Protein AF-A0A4S0IEA9-F1 (afdb_monomer_lite)

Sequence (78 aa):
MRNLRSIGIAAGLALSVSVPALSAFASEPTVPPVPATFPAEGKIKYVARDSVLEFKALPEYHEPGWVTEKYVKIGKLP

Structure (mmCIF, N/CA/C/O backbone):
data_AF-A0A4S0IEA9-F1
#
_entry.id   AF-A0A4S0IEA9-F1
#
loop_
_atom_site.group_PDB
_atom_site.id
_atom_site.type_symbol
_atom_site.label_atom_id
_atom_site.label_alt_id
_atom_site.label_comp_id
_atom_site.label_asym_id
_atom_site.label_entity_id
_atom_site.label_seq_id
_atom_site.pdbx_PDB_ins_code
_atom_site.Cartn_x
_atom_site.Cartn_y
_atom_site.Cartn_z
_atom_site.occupancy
_atom_site.B_iso_or_equiv
_atom_site.auth_seq_id
_atom_site.auth_comp_id
_atom_site.auth_asym_id
_atom_site.auth_atom_id
_atom_site.pdbx_PDB_model_num
ATOM 1 N N . MET A 1 1 ? 1.230 32.363 -64.669 1.00 57.56 1 MET A N 1
ATOM 2 C CA . MET A 1 1 ? 2.648 31.982 -64.430 1.00 57.56 1 MET A CA 1
ATOM 3 C C . MET A 1 1 ? 3.185 32.312 -63.028 1.00 57.56 1 MET A C 1
ATOM 5 O O . MET A 1 1 ? 4.097 31.630 -62.586 1.00 57.56 1 MET A O 1
ATOM 9 N N . ARG A 1 2 ? 2.659 33.313 -62.299 1.00 60.41 2 ARG A N 1
ATOM 10 C CA . ARG A 1 2 ? 3.160 33.707 -60.960 1.00 60.41 2 ARG A CA 1
ATOM 11 C C . ARG A 1 2 ? 2.878 32.663 -59.859 1.00 60.41 2 ARG A C 1
ATOM 13 O O . ARG A 1 2 ? 3.750 32.399 -59.044 1.00 60.41 2 ARG A O 1
ATOM 20 N N . ASN A 1 3 ? 1.729 31.984 -59.926 1.00 68.81 3 ASN A N 1
ATOM 21 C CA . ASN A 1 3 ? 1.302 30.998 -58.921 1.00 68.81 3 ASN A CA 1
ATOM 22 C C . ASN A 1 3 ? 2.136 29.705 -58.952 1.00 68.81 3 ASN A C 1
ATOM 24 O O . ASN A 1 3 ? 2.488 29.187 -57.901 1.00 68.81 3 ASN A O 1
ATOM 28 N N . LEU A 1 4 ? 2.525 29.223 -60.141 1.00 73.44 4 LEU A N 1
ATOM 29 C CA . LEU A 1 4 ? 3.379 28.032 -60.265 1.00 73.44 4 LEU A CA 1
ATOM 30 C C . LEU A 1 4 ? 4.785 28.266 -59.691 1.00 73.44 4 LEU A C 1
ATOM 32 O O . LEU A 1 4 ? 5.374 27.354 -59.123 1.00 73.44 4 LEU A O 1
ATOM 36 N N . ARG A 1 5 ? 5.309 29.496 -59.789 1.00 79.25 5 ARG A N 1
ATOM 37 C CA . ARG A 1 5 ? 6.614 29.858 -59.214 1.00 79.25 5 ARG A CA 1
ATOM 38 C C . ARG A 1 5 ? 6.562 29.868 -57.688 1.00 79.25 5 ARG A C 1
ATOM 40 O O . ARG A 1 5 ? 7.452 29.317 -57.055 1.00 79.25 5 ARG A O 1
ATOM 47 N N . SER A 1 6 ? 5.507 30.434 -57.102 1.00 79.69 6 SER A N 1
ATOM 48 C CA . SER A 1 6 ? 5.298 30.416 -55.649 1.00 79.69 6 SER A CA 1
ATOM 49 C C . SER A 1 6 ? 5.100 29.000 -55.103 1.00 79.69 6 SER A C 1
ATOM 51 O O . SER A 1 6 ? 5.671 28.674 -54.067 1.00 79.69 6 SER A O 1
ATOM 53 N N . ILE A 1 7 ? 4.367 28.142 -55.823 1.00 87.38 7 ILE A N 1
ATOM 54 C CA . ILE A 1 7 ? 4.206 26.724 -55.464 1.00 87.38 7 ILE A CA 1
ATOM 55 C C . ILE A 1 7 ? 5.552 25.992 -55.527 1.00 87.38 7 ILE A C 1
ATOM 57 O O . ILE A 1 7 ? 5.891 25.270 -54.596 1.00 87.38 7 ILE A O 1
ATOM 61 N N . GLY A 1 8 ? 6.351 26.217 -56.575 1.00 87.62 8 GLY A N 1
ATOM 62 C CA . GLY A 1 8 ? 7.680 25.612 -56.701 1.00 87.62 8 GLY A CA 1
ATOM 63 C C . GLY A 1 8 ? 8.647 26.038 -55.592 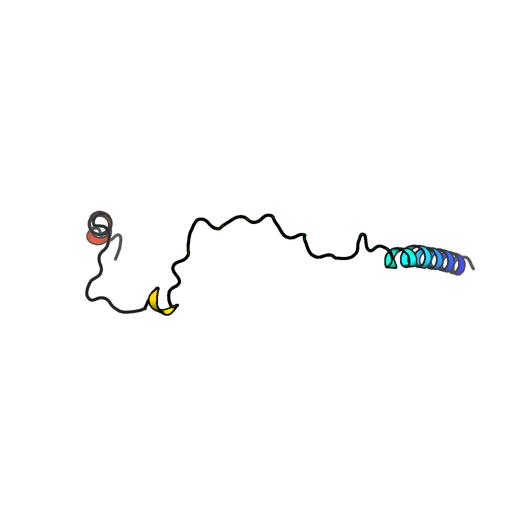1.00 87.62 8 GLY A C 1
ATOM 64 O O . GLY A 1 8 ? 9.359 25.199 -55.048 1.00 87.62 8 GLY A O 1
ATOM 65 N N . ILE A 1 9 ? 8.634 27.318 -55.204 1.00 89.69 9 ILE A N 1
ATOM 66 C CA . ILE A 1 9 ? 9.452 27.828 -54.091 1.00 89.69 9 ILE A CA 1
ATOM 67 C C . ILE A 1 9 ? 9.004 27.213 -52.758 1.00 89.69 9 ILE A C 1
ATOM 69 O O . ILE A 1 9 ? 9.846 26.768 -51.982 1.00 89.69 9 ILE A O 1
ATOM 7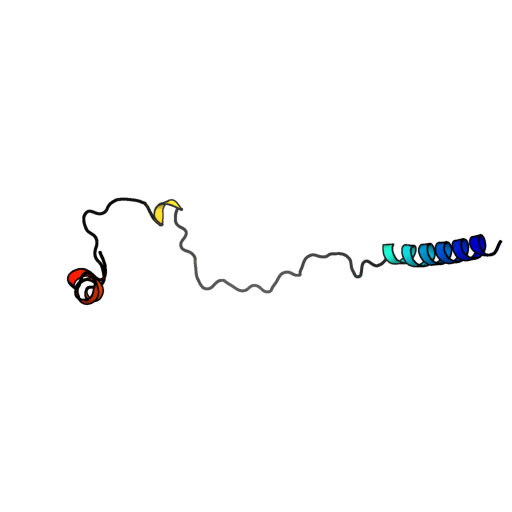3 N N . ALA A 1 10 ? 7.695 27.141 -52.502 1.00 88.81 10 ALA A N 1
ATOM 74 C CA . ALA A 1 10 ? 7.162 26.544 -51.279 1.00 88.81 10 ALA A CA 1
ATOM 75 C C . ALA A 1 10 ? 7.463 25.039 -51.190 1.00 88.81 10 ALA A C 1
ATOM 77 O O . ALA A 1 10 ? 7.862 24.555 -50.133 1.00 88.81 10 ALA A O 1
ATOM 78 N N . ALA A 1 11 ? 7.335 24.310 -52.302 1.00 89.50 11 ALA A N 1
ATOM 79 C CA . ALA A 1 11 ? 7.670 22.891 -52.373 1.00 89.50 11 ALA A CA 1
ATOM 80 C C . ALA A 1 11 ? 9.174 22.647 -52.178 1.00 89.50 11 ALA A C 1
ATOM 82 O O . ALA A 1 11 ? 9.557 21.747 -51.434 1.00 89.50 11 ALA A O 1
ATOM 83 N N . GLY A 1 12 ? 10.027 23.475 -52.792 1.00 91.12 12 GLY A N 1
ATOM 84 C CA . GLY A 1 12 ? 11.474 23.411 -52.593 1.00 91.12 12 GLY A CA 1
ATOM 85 C C . GLY A 1 12 ? 11.868 23.675 -51.141 1.00 91.12 12 GLY A C 1
ATOM 86 O O . GLY A 1 12 ? 12.664 22.927 -50.579 1.00 91.12 12 GLY A O 1
ATOM 87 N N . LEU A 1 13 ? 11.251 24.677 -50.505 1.00 89.25 13 LEU A N 1
ATOM 88 C CA . LEU A 1 13 ? 11.473 24.964 -49.090 1.00 89.25 13 LEU A CA 1
ATOM 89 C C . LEU A 1 13 ? 11.030 23.789 -48.209 1.00 89.25 13 LEU A C 1
ATOM 91 O O . LEU A 1 13 ? 11.820 23.334 -47.386 1.00 89.25 13 LEU A O 1
ATOM 95 N N . ALA A 1 14 ? 9.819 23.261 -48.418 1.00 89.38 14 ALA A N 1
ATOM 96 C CA . ALA A 1 14 ? 9.285 22.132 -47.657 1.00 89.38 14 ALA A CA 1
ATOM 97 C C . ALA A 1 14 ? 10.191 20.894 -47.757 1.00 89.38 14 ALA A C 1
ATOM 99 O O . ALA A 1 14 ? 10.557 20.313 -46.740 1.00 89.38 14 ALA A O 1
ATOM 100 N N . LEU A 1 15 ? 10.636 20.540 -48.965 1.00 88.69 15 LEU A N 1
ATOM 101 C CA . LEU A 1 15 ? 11.553 19.417 -49.160 1.00 88.69 15 LEU A CA 1
ATOM 102 C C . LEU A 1 15 ? 12.918 19.669 -48.506 1.00 88.69 15 LEU A C 1
ATOM 104 O O . LEU A 1 15 ? 13.473 18.762 -47.887 1.00 88.69 15 LEU A O 1
ATOM 108 N N . SER A 1 16 ? 13.437 20.899 -48.585 1.00 86.00 16 SER A N 1
ATOM 109 C CA . SER A 1 16 ? 14.740 21.244 -48.003 1.00 86.00 16 SER A CA 1
ATOM 110 C C . SER A 1 16 ? 14.772 21.153 -46.473 1.00 86.00 16 SER A C 1
ATOM 112 O O . SER A 1 16 ? 15.811 20.805 -45.918 1.00 86.00 16 SER A O 1
ATOM 114 N N . VAL A 1 17 ? 13.647 21.403 -45.789 1.00 84.75 17 VAL A N 1
ATOM 115 C CA . VAL A 1 17 ? 13.554 21.285 -44.321 1.00 84.75 17 VAL A CA 1
ATOM 116 C C . VAL A 1 17 ? 13.187 19.875 -43.850 1.00 84.75 17 VAL A C 1
ATOM 118 O O . VAL A 1 17 ? 13.577 19.484 -42.752 1.00 84.75 17 VAL A O 1
ATOM 121 N N . SER A 1 18 ? 12.478 19.079 -44.660 1.00 84.81 18 SER A N 1
ATOM 122 C CA . SER A 1 18 ? 12.072 17.717 -44.278 1.00 84.81 18 SER A CA 1
ATOM 123 C C . SER A 1 18 ? 13.218 16.700 -44.297 1.00 84.81 18 SER A C 1
ATOM 125 O O . SER A 1 18 ? 13.255 15.818 -43.444 1.00 84.81 18 SER A O 1
ATOM 127 N N . VAL A 1 19 ? 14.167 16.812 -45.233 1.00 80.31 19 VAL A N 1
ATOM 128 C CA . VAL A 1 19 ? 15.312 15.885 -45.337 1.00 80.31 19 VAL A CA 1
ATOM 129 C C . VAL A 1 19 ? 16.214 15.891 -44.088 1.00 80.31 19 VAL A C 1
ATOM 131 O O . VAL A 1 19 ? 16.466 14.810 -43.556 1.00 80.31 19 VAL A O 1
ATOM 134 N N . PRO A 1 20 ? 16.667 17.042 -43.549 1.00 80.25 20 PRO A N 1
ATOM 135 C CA . PRO A 1 20 ? 17.492 17.055 -42.337 1.00 80.25 20 PRO A CA 1
ATOM 136 C C . PRO A 1 20 ? 16.720 16.660 -41.066 1.00 80.25 20 PRO A C 1
ATOM 138 O O . PRO A 1 20 ? 17.338 16.237 -40.089 1.00 80.25 20 PRO A O 1
ATOM 141 N N . ALA A 1 21 ? 15.382 16.738 -41.068 1.00 77.50 21 ALA A N 1
ATOM 142 C CA . ALA A 1 21 ? 14.553 16.299 -39.943 1.00 77.50 21 ALA A CA 1
ATOM 143 C C . ALA A 1 21 ? 14.599 14.774 -39.726 1.00 77.50 21 ALA A C 1
ATOM 145 O O . ALA A 1 21 ? 14.458 14.319 -38.595 1.00 77.50 21 ALA A O 1
ATOM 146 N N . LEU A 1 22 ? 14.864 13.982 -40.775 1.00 72.44 22 LEU A N 1
ATOM 147 C CA . LEU A 1 22 ? 15.054 12.527 -40.657 1.00 72.44 22 LEU A CA 1
ATOM 148 C C . LEU A 1 22 ? 16.323 12.163 -39.870 1.00 72.44 22 LEU A C 1
ATOM 150 O O . LEU A 1 22 ? 16.373 11.122 -39.223 1.00 72.44 22 LEU A O 1
ATOM 154 N N . SER A 1 23 ? 17.332 13.034 -39.905 1.00 71.19 23 SER A N 1
ATOM 155 C CA . SER A 1 23 ? 18.577 12.913 -39.138 1.00 71.19 23 SER A CA 1
ATOM 156 C C . SER A 1 23 ? 18.543 13.647 -37.793 1.00 71.19 23 SER A C 1
ATOM 158 O O . SER A 1 23 ? 19.538 13.634 -37.077 1.00 71.19 23 SER A O 1
ATOM 160 N N . ALA A 1 24 ? 17.422 14.277 -37.417 1.00 72.50 24 ALA A N 1
ATOM 161 C CA . ALA A 1 24 ? 17.295 15.064 -36.185 1.00 72.50 24 ALA A CA 1
ATOM 162 C C . ALA A 1 24 ? 17.094 14.212 -34.915 1.00 72.50 24 ALA A C 1
ATOM 164 O O . ALA A 1 24 ? 16.586 14.700 -33.904 1.00 72.50 24 ALA A O 1
ATOM 165 N N . PHE A 1 25 ? 17.509 12.944 -34.938 1.00 70.94 25 PHE A N 1
ATOM 166 C CA . PHE A 1 25 ? 17.706 12.193 -33.706 1.00 70.94 25 PHE A CA 1
ATOM 167 C C . PHE A 1 25 ? 18.867 12.847 -32.944 1.00 70.94 25 PHE A C 1
ATOM 169 O O . PHE A 1 25 ? 20.021 12.742 -33.346 1.00 70.94 25 PHE A O 1
ATOM 176 N N . ALA A 1 26 ? 18.556 13.565 -31.860 1.00 68.50 26 ALA A N 1
ATOM 177 C CA . ALA A 1 26 ? 19.547 14.272 -31.041 1.00 68.50 26 ALA A CA 1
ATOM 178 C C . ALA A 1 26 ? 20.596 13.327 -30.418 1.00 68.50 26 ALA A C 1
ATOM 180 O O . ALA A 1 26 ? 21.720 13.741 -30.145 1.00 68.50 26 ALA A O 1
ATOM 181 N N . SER A 1 27 ? 20.231 12.060 -30.220 1.00 75.31 27 SER A N 1
ATOM 182 C CA . SER A 1 27 ? 21.120 10.937 -29.925 1.00 75.31 27 SER A CA 1
ATOM 183 C C . SER A 1 27 ? 20.349 9.630 -30.110 1.00 75.31 27 SER A C 1
ATOM 185 O O . SER A 1 27 ? 19.115 9.616 -30.096 1.00 75.31 27 SER A O 1
ATOM 187 N N . GLU A 1 28 ? 21.064 8.517 -30.239 1.00 82.00 28 GLU A N 1
ATOM 188 C CA . GLU A 1 28 ? 20.441 7.198 -30.165 1.00 82.00 28 GLU A CA 1
ATOM 189 C C . GLU A 1 28 ? 19.864 6.972 -28.754 1.00 82.00 28 GLU A C 1
ATOM 191 O O . GLU A 1 28 ? 20.530 7.291 -27.760 1.00 82.00 28 GLU A O 1
ATOM 196 N N . PRO A 1 29 ? 18.631 6.447 -28.622 1.00 82.25 29 PRO A N 1
ATOM 197 C CA . PRO A 1 29 ? 18.117 6.001 -27.335 1.00 82.25 29 PRO A CA 1
ATOM 198 C C . PRO A 1 29 ? 19.045 4.936 -26.742 1.00 82.25 29 PRO A C 1
ATOM 200 O O . PRO A 1 29 ? 19.293 3.906 -27.364 1.00 82.25 29 PRO A O 1
ATOM 203 N N . THR A 1 30 ? 19.544 5.178 -25.531 1.00 87.25 30 THR A N 1
ATOM 204 C CA . THR A 1 30 ? 20.398 4.237 -24.796 1.00 87.25 30 THR A CA 1
ATOM 205 C C . THR A 1 30 ? 19.781 3.877 -23.448 1.00 87.25 30 THR A C 1
ATOM 207 O O . THR A 1 30 ? 18.865 4.546 -22.963 1.00 87.25 30 THR A O 1
ATOM 210 N N . VAL A 1 31 ? 20.276 2.804 -22.837 1.00 90.81 31 VAL A N 1
ATOM 211 C CA . VAL A 1 31 ? 19.875 2.391 -21.491 1.00 90.81 31 VAL A CA 1
ATOM 212 C C . VAL A 1 31 ? 20.607 3.270 -20.467 1.00 90.81 31 VAL A C 1
ATOM 214 O O . VAL A 1 31 ? 21.801 3.527 -20.640 1.00 90.81 31 VAL A O 1
ATOM 217 N N . PRO A 1 32 ? 19.937 3.733 -19.395 1.00 90.31 32 PRO A N 1
ATOM 218 C CA . PRO A 1 32 ? 20.609 4.440 -18.312 1.00 90.31 32 PRO A CA 1
ATOM 219 C C . PRO A 1 32 ? 21.773 3.618 -17.736 1.00 90.31 32 PRO A C 1
ATOM 221 O O . PRO A 1 32 ? 21.664 2.392 -17.636 1.00 90.31 32 PRO A O 1
ATOM 224 N N . PRO A 1 33 ? 22.877 4.265 -17.323 1.00 91.62 33 PRO A N 1
ATOM 225 C CA . PRO A 1 33 ? 23.968 3.563 -16.663 1.00 91.62 33 PRO A CA 1
ATOM 226 C C . PRO A 1 33 ? 23.487 2.926 -15.354 1.00 91.62 33 PRO A C 1
ATOM 228 O O . PRO A 1 33 ? 22.587 3.438 -14.683 1.00 91.62 33 PRO A O 1
ATOM 231 N N . VAL A 1 34 ? 24.115 1.811 -14.978 1.00 93.69 34 VAL A N 1
ATOM 232 C CA . VAL A 1 34 ? 23.827 1.127 -13.712 1.00 93.69 34 VAL A CA 1
ATOM 233 C C . VAL A 1 34 ? 24.186 2.062 -12.547 1.00 93.69 34 VAL A C 1
ATOM 235 O O . VAL A 1 34 ? 25.306 2.581 -12.521 1.00 93.69 34 VAL A O 1
ATOM 238 N N . PRO A 1 35 ? 23.272 2.304 -11.588 1.00 93.00 35 PRO A N 1
ATOM 239 C CA . PRO A 1 35 ? 23.565 3.143 -10.432 1.00 93.00 35 PRO A CA 1
ATOM 240 C C . PRO A 1 35 ? 24.592 2.476 -9.508 1.00 93.00 35 PRO A C 1
ATOM 242 O O . PRO A 1 35 ? 24.790 1.262 -9.536 1.00 93.00 35 PRO A O 1
ATOM 245 N N . ALA A 1 36 ? 25.223 3.271 -8.642 1.00 94.50 36 ALA A N 1
ATOM 246 C CA . ALA A 1 36 ? 26.074 2.734 -7.586 1.00 94.50 36 ALA A CA 1
ATOM 247 C C . ALA A 1 36 ? 25.277 1.802 -6.654 1.00 94.50 36 ALA A C 1
ATOM 249 O O . ALA A 1 36 ? 24.109 2.055 -6.352 1.00 94.50 36 ALA A O 1
ATOM 250 N N . THR A 1 37 ? 25.920 0.736 -6.172 1.00 94.19 37 THR A N 1
ATOM 251 C CA . THR A 1 37 ? 25.299 -0.205 -5.233 1.00 94.19 37 THR A CA 1
ATOM 252 C C . THR A 1 37 ? 24.996 0.490 -3.908 1.00 94.19 37 THR A C 1
ATOM 254 O O . THR A 1 37 ? 25.910 0.906 -3.200 1.00 94.19 37 THR A O 1
ATOM 257 N N . PHE A 1 38 ? 23.717 0.561 -3.546 1.00 93.88 38 PHE A N 1
ATOM 258 C CA . PHE A 1 38 ? 23.254 1.022 -2.240 1.00 93.88 38 PHE A CA 1
ATOM 259 C C . PHE A 1 38 ? 22.552 -0.146 -1.528 1.00 93.88 38 PHE A C 1
ATOM 261 O O . PHE A 1 38 ? 21.484 -0.570 -1.981 1.00 93.88 38 PHE A O 1
ATOM 268 N N . PRO A 1 39 ? 23.142 -0.734 -0.471 1.00 93.75 39 PRO A N 1
ATOM 269 C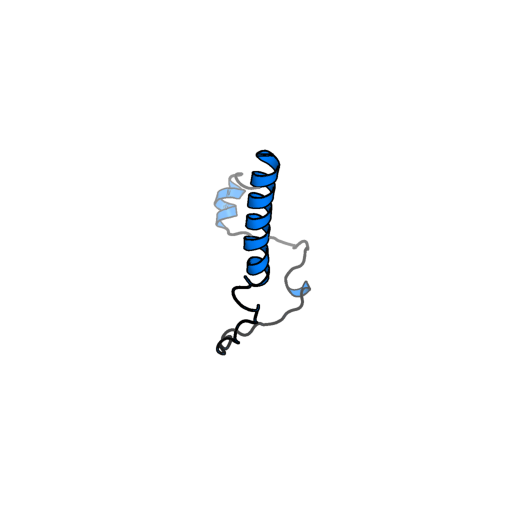 CA . PRO A 1 39 ? 22.537 -1.874 0.206 1.00 93.75 39 PRO A CA 1
ATOM 270 C C . PRO A 1 39 ? 21.272 -1.442 0.957 1.00 93.75 39 PRO A C 1
ATOM 272 O O . PRO A 1 39 ? 21.279 -0.470 1.705 1.00 93.75 39 PRO A O 1
ATOM 275 N N . ALA A 1 40 ? 20.179 -2.188 0.792 1.00 92.25 40 ALA A N 1
ATOM 276 C CA . ALA A 1 40 ? 18.977 -1.978 1.591 1.00 92.25 40 ALA A CA 1
ATOM 277 C C . ALA A 1 40 ? 19.238 -2.393 3.052 1.00 92.25 40 ALA A C 1
ATOM 279 O O . ALA A 1 40 ? 19.469 -3.571 3.332 1.00 92.25 40 ALA A O 1
ATOM 280 N N . GLU A 1 41 ? 19.202 -1.434 3.983 1.00 91.50 41 GLU A N 1
ATOM 281 C CA . GLU A 1 41 ? 19.477 -1.686 5.408 1.00 91.50 41 GLU A CA 1
ATOM 282 C C . GLU A 1 41 ? 18.342 -2.463 6.101 1.00 91.50 41 GLU A C 1
ATOM 284 O O . GLU A 1 41 ? 18.582 -3.311 6.963 1.00 91.50 41 GLU A O 1
ATOM 289 N N . GLY A 1 42 ? 17.092 -2.219 5.695 1.00 93.19 42 GLY A N 1
ATOM 290 C CA . GLY A 1 42 ? 15.921 -2.947 6.180 1.00 93.19 42 GLY A CA 1
ATOM 291 C C . GLY A 1 42 ? 15.691 -4.246 5.405 1.00 93.19 42 GLY A C 1
ATOM 292 O O . GLY A 1 42 ? 15.574 -4.235 4.181 1.00 93.19 42 GLY A O 1
ATOM 293 N N . LYS A 1 43 ? 15.563 -5.375 6.111 1.00 94.06 43 LYS A N 1
ATOM 294 C CA . LYS A 1 43 ? 15.169 -6.660 5.509 1.00 94.06 43 LYS A CA 1
ATOM 295 C C . LYS A 1 43 ? 13.654 -6.844 5.588 1.00 94.06 43 LYS A C 1
ATOM 297 O O . LYS A 1 43 ? 13.074 -6.758 6.668 1.00 94.06 43 LYS A O 1
ATOM 302 N N . ILE A 1 44 ? 13.022 -7.148 4.455 1.00 94.69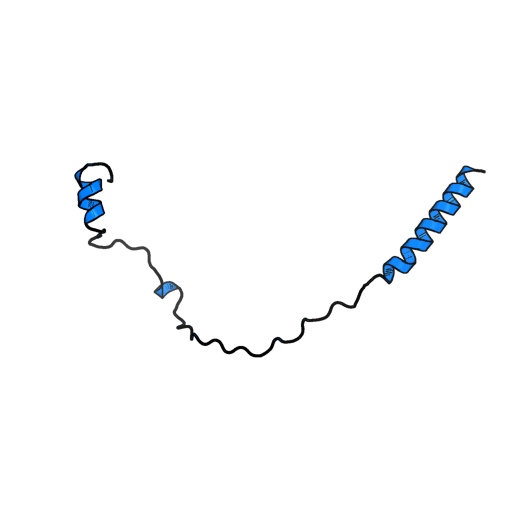 44 ILE A N 1
ATOM 303 C CA . ILE A 1 44 ? 11.586 -7.447 4.379 1.00 94.69 44 ILE A CA 1
ATOM 304 C C . ILE A 1 44 ? 11.322 -8.839 4.970 1.00 94.69 44 ILE A C 1
ATOM 306 O O . ILE A 1 44 ? 11.995 -9.808 4.617 1.00 94.69 44 ILE A O 1
ATOM 310 N N . LYS A 1 45 ? 10.314 -8.954 5.842 1.00 95.81 45 LYS A N 1
ATOM 311 C CA . LYS A 1 45 ? 9.734 -10.246 6.233 1.00 95.81 45 LYS A CA 1
ATOM 312 C C . LYS A 1 45 ? 8.614 -10.585 5.255 1.00 95.81 45 LYS A C 1
ATOM 314 O O . LYS A 1 45 ? 7.546 -9.984 5.314 1.00 95.81 45 LYS A O 1
ATOM 319 N N . TYR A 1 46 ? 8.874 -11.514 4.343 1.00 96.19 46 TYR A N 1
ATOM 320 C CA . TYR A 1 46 ? 7.871 -11.958 3.380 1.00 96.19 46 TYR A CA 1
ATOM 321 C C . TYR A 1 46 ? 6.813 -12.821 4.069 1.00 96.19 46 TYR A C 1
ATOM 323 O O . TYR A 1 46 ? 7.146 -13.726 4.834 1.00 96.19 46 TYR A O 1
ATOM 331 N N . VAL A 1 47 ? 5.546 -12.527 3.792 1.00 96.31 47 VAL A N 1
ATOM 332 C CA . VAL A 1 47 ? 4.379 -13.241 4.322 1.00 96.31 47 VAL A CA 1
ATOM 333 C C . VAL A 1 47 ? 3.413 -13.564 3.181 1.00 96.31 47 VAL A C 1
ATOM 335 O O . VAL A 1 47 ? 3.474 -12.937 2.120 1.00 96.31 47 VAL A O 1
ATOM 338 N N . ALA A 1 48 ? 2.545 -14.556 3.378 1.00 96.88 48 ALA A N 1
ATOM 339 C CA . ALA A 1 48 ? 1.512 -14.893 2.405 1.00 96.88 48 ALA A CA 1
ATOM 340 C C . ALA A 1 48 ? 0.457 -13.773 2.323 1.00 96.88 48 ALA A C 1
ATOM 342 O O . ALA A 1 48 ? 0.268 -12.996 3.258 1.00 96.88 48 ALA A O 1
ATOM 343 N N . ARG A 1 49 ? -0.233 -13.654 1.184 1.00 94.69 49 ARG A N 1
ATOM 344 C CA . ARG A 1 49 ? -1.212 -12.572 0.969 1.00 94.69 49 ARG A CA 1
ATOM 345 C C . ARG A 1 49 ? -2.365 -12.630 1.978 1.00 94.69 49 ARG A C 1
ATOM 347 O O . ARG A 1 49 ? -2.825 -11.596 2.453 1.00 94.69 49 ARG A O 1
ATOM 354 N N . ASP A 1 50 ? -2.843 -13.832 2.255 1.00 95.25 50 ASP A N 1
ATOM 355 C CA . ASP A 1 50 ? -3.969 -14.138 3.137 1.00 95.25 50 ASP A CA 1
ATOM 356 C C . ASP A 1 50 ? -3.628 -14.015 4.628 1.00 95.25 50 ASP A C 1
ATOM 358 O O . ASP A 1 50 ? -4.531 -13.896 5.447 1.00 95.25 50 ASP A O 1
ATOM 362 N N . SER A 1 51 ? -2.346 -13.942 5.000 1.00 95.50 51 SER A N 1
ATOM 363 C CA . SER A 1 51 ? -1.946 -13.746 6.398 1.00 95.50 51 SER A CA 1
ATOM 364 C C . SER A 1 51 ? -2.018 -12.287 6.874 1.00 95.50 51 SER A C 1
ATOM 366 O O . SER A 1 51 ? -1.605 -11.997 7.994 1.00 95.50 51 SER A O 1
ATOM 368 N N . VAL A 1 52 ? -2.453 -11.348 6.025 1.00 96.00 52 VAL A N 1
ATOM 369 C CA . VAL A 1 52 ? -2.497 -9.911 6.354 1.00 96.00 52 VAL A CA 1
ATOM 370 C C . VAL A 1 52 ? -3.809 -9.525 7.034 1.00 96.00 52 VAL A C 1
ATOM 372 O O . VAL A 1 52 ? -3.792 -8.833 8.048 1.00 96.00 52 VAL A O 1
ATOM 375 N N . LEU A 1 53 ? -4.944 -9.934 6.463 1.00 95.81 53 LEU A N 1
ATOM 376 C CA . LEU A 1 53 ? -6.276 -9.607 6.965 1.00 95.81 53 LEU A CA 1
ATOM 377 C C . LEU A 1 53 ? -7.310 -10.615 6.469 1.00 95.81 53 LEU A C 1
ATOM 379 O O . LEU A 1 53 ? -7.160 -11.205 5.400 1.00 95.8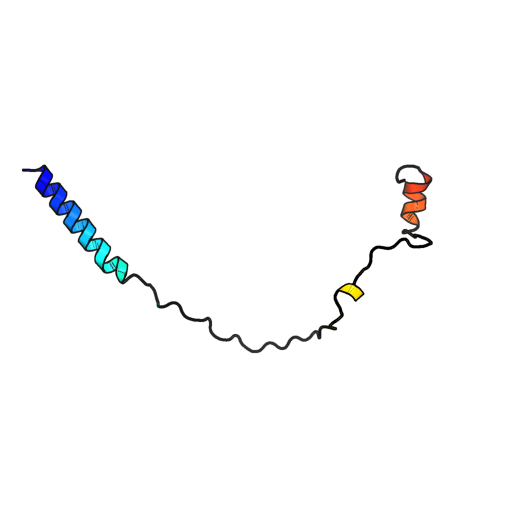1 53 LEU A O 1
ATOM 383 N N . GLU A 1 54 ? -8.397 -10.737 7.221 1.00 95.44 54 GLU A N 1
ATOM 384 C CA . GLU A 1 54 ? -9.570 -11.528 6.867 1.00 95.44 54 GLU A CA 1
ATOM 385 C C . GLU A 1 54 ? -10.847 -10.798 7.301 1.00 95.44 54 GLU A C 1
ATOM 387 O O . GLU A 1 54 ? -10.845 -10.032 8.266 1.00 95.44 54 GLU A O 1
ATOM 392 N N . PHE A 1 55 ? -11.949 -11.039 6.590 1.00 95.38 55 PHE A N 1
ATOM 393 C CA . PHE A 1 55 ? -13.258 -10.484 6.931 1.00 95.38 55 PHE A CA 1
ATOM 394 C C . PHE A 1 55 ? -14.042 -11.508 7.753 1.00 95.38 55 PHE A C 1
ATOM 396 O O . PHE A 1 55 ? -14.522 -12.502 7.210 1.00 95.38 55 PHE A O 1
ATOM 403 N N . LYS A 1 56 ? -14.183 -11.261 9.061 1.00 95.88 56 LYS A N 1
ATOM 404 C CA . LYS A 1 56 ? -15.000 -12.078 9.970 1.00 95.88 56 LYS A CA 1
ATOM 405 C C . LYS A 1 56 ? -15.661 -11.239 11.061 1.00 95.88 56 LYS A C 1
ATOM 407 O O . LYS A 1 56 ? -15.180 -10.158 11.398 1.00 95.88 56 LYS A O 1
ATOM 412 N N . ALA A 1 57 ? -16.736 -11.769 11.640 1.00 97.25 57 ALA A N 1
ATOM 413 C CA . ALA A 1 57 ? -17.300 -11.230 12.870 1.00 97.25 57 ALA A CA 1
ATOM 414 C C . ALA A 1 57 ? -16.427 -11.632 14.068 1.00 97.25 57 ALA A C 1
ATOM 416 O O . ALA A 1 57 ? -15.985 -12.780 14.166 1.00 97.25 57 ALA A O 1
ATOM 417 N N . LEU A 1 58 ? -16.179 -10.685 14.969 1.00 96.69 58 LEU A N 1
ATOM 418 C CA . LEU A 1 58 ? -15.546 -10.931 16.261 1.00 96.69 58 LEU A CA 1
ATOM 419 C C . LEU A 1 58 ? -16.633 -11.015 17.342 1.00 96.69 58 LEU A C 1
ATOM 421 O O . LEU A 1 58 ? -17.688 -10.402 17.178 1.00 96.69 58 LEU A O 1
ATOM 425 N N . PRO A 1 59 ? -16.404 -11.768 18.434 1.00 97.06 59 PRO A N 1
ATOM 426 C CA . PRO A 1 59 ? -17.371 -11.860 19.527 1.00 97.06 59 PRO A CA 1
ATOM 427 C C . PRO A 1 59 ? -17.584 -10.514 20.234 1.00 97.06 59 PRO A C 1
ATOM 429 O O . PRO A 1 59 ? -18.693 -10.227 20.669 1.00 97.06 59 PRO A O 1
ATOM 432 N N . GLU A 1 60 ? -16.540 -9.686 20.318 1.00 96.25 60 GLU A N 1
ATOM 433 C CA . GLU A 1 60 ? -16.572 -8.370 20.955 1.00 96.25 60 GLU A CA 1
ATOM 434 C C . GLU A 1 60 ? -15.717 -7.371 20.167 1.00 96.25 60 GLU A C 1
ATOM 436 O O . GLU A 1 60 ? -14.744 -7.742 19.502 1.00 96.25 60 GLU A O 1
ATOM 441 N N . TYR A 1 61 ? -16.084 -6.092 20.264 1.00 95.56 61 TYR A N 1
ATOM 442 C CA . TYR A 1 61 ? -15.377 -4.971 19.653 1.00 95.56 61 TYR A CA 1
ATOM 443 C C . TYR A 1 61 ? -15.099 -3.918 20.723 1.00 95.56 61 TYR A C 1
ATOM 445 O O . TYR A 1 61 ? -15.970 -3.602 21.532 1.00 95.56 61 TYR A O 1
ATOM 453 N N . HIS A 1 62 ? -13.890 -3.360 20.714 1.00 95.00 62 HIS A N 1
ATOM 454 C CA . HIS A 1 62 ? -13.487 -2.328 21.662 1.00 95.00 62 HIS A CA 1
ATOM 455 C C . HIS A 1 62 ? -12.963 -1.101 20.933 1.00 95.00 62 HIS A C 1
ATOM 457 O O . HIS A 1 62 ? -12.263 -1.194 19.925 1.00 95.00 62 HIS A O 1
ATOM 463 N N . GLU A 1 63 ? -13.274 0.052 21.502 1.00 94.12 63 GLU A N 1
ATOM 464 C CA . GLU A 1 63 ? -12.847 1.362 21.038 1.00 94.12 63 GLU A CA 1
ATOM 465 C C . GLU A 1 63 ? -12.118 2.110 22.169 1.00 94.12 63 GLU A C 1
ATOM 467 O O . GLU A 1 63 ? -12.157 1.686 23.330 1.00 94.12 63 GLU A O 1
ATOM 472 N N . PRO A 1 64 ? -11.422 3.222 21.876 1.00 96.38 64 PRO A N 1
ATOM 473 C CA . PRO A 1 64 ? -10.819 4.040 22.920 1.00 96.38 64 PRO A CA 1
ATOM 474 C C . PRO A 1 64 ? -11.881 4.569 23.895 1.00 96.38 64 PRO A C 1
ATOM 476 O O . PRO A 1 64 ? -12.870 5.155 23.469 1.00 96.38 64 PRO A O 1
ATOM 479 N N . GLY A 1 65 ? -11.648 4.460 25.207 1.00 94.06 65 GLY A N 1
ATOM 480 C CA . GLY A 1 65 ? -12.680 4.770 26.212 1.00 94.06 65 GLY A CA 1
ATOM 481 C C . GLY A 1 65 ? -13.251 6.194 26.149 1.00 94.06 65 GLY A C 1
ATOM 482 O O . GLY A 1 65 ? -14.415 6.418 26.461 1.00 94.06 65 GLY A O 1
ATOM 483 N N . TRP A 1 66 ? -12.477 7.175 25.677 1.00 95.50 66 TRP A N 1
ATOM 484 C CA . TRP A 1 66 ? -12.988 8.536 25.495 1.00 95.50 66 TRP A CA 1
ATOM 485 C C . TRP A 1 66 ? -14.076 8.635 24.414 1.00 95.50 66 TRP A C 1
ATOM 487 O O . TRP A 1 66 ? -14.885 9.558 24.491 1.00 95.50 66 TRP A O 1
ATOM 497 N N . VAL A 1 67 ? -14.103 7.729 23.429 1.00 94.12 67 VAL A N 1
ATOM 498 C CA . VAL A 1 67 ? -15.132 7.684 22.378 1.00 94.12 67 VAL A CA 1
ATOM 499 C C . VAL A 1 67 ? -16.465 7.291 23.002 1.00 94.12 67 VAL A C 1
ATOM 501 O O . VAL A 1 67 ? -17.442 8.036 22.891 1.00 94.12 67 VAL A O 1
ATOM 504 N N . THR A 1 68 ? -16.469 6.206 23.776 1.00 92.56 68 THR A N 1
ATOM 505 C CA . THR A 1 68 ? -17.661 5.735 24.478 1.00 92.56 68 THR A CA 1
ATOM 506 C C . THR A 1 68 ? -18.199 6.801 25.434 1.00 92.56 68 THR A C 1
ATOM 508 O O . THR A 1 68 ? -19.379 7.147 25.390 1.00 92.56 68 THR A O 1
ATOM 511 N N . GLU A 1 69 ? -17.331 7.380 26.269 1.00 94.38 69 GLU A N 1
ATOM 512 C CA . GLU A 1 69 ? -17.740 8.351 27.292 1.00 94.38 69 GLU A CA 1
ATOM 513 C C . GLU A 1 69 ? -18.214 9.687 26.706 1.00 94.38 69 GLU A C 1
ATOM 515 O O . GLU A 1 69 ? -19.201 10.256 27.171 1.00 94.38 69 GLU A O 1
ATOM 520 N N . LYS A 1 70 ? -17.507 10.217 25.701 1.00 94.69 70 LYS A N 1
ATOM 521 C CA . LYS A 1 70 ? -17.743 11.582 25.206 1.00 94.69 70 LYS A CA 1
ATOM 522 C C . LYS A 1 70 ? -18.632 11.653 23.976 1.00 94.69 70 LYS A C 1
ATOM 524 O O . LYS A 1 70 ? -19.003 12.763 23.606 1.00 94.69 70 LYS A O 1
ATOM 529 N N . TYR A 1 71 ? -18.938 10.532 23.327 1.00 94.50 71 TYR A N 1
ATOM 530 C CA . TYR A 1 71 ? -19.693 10.533 22.075 1.00 94.50 71 TYR A CA 1
ATOM 531 C C . TYR A 1 71 ? -20.830 9.515 22.078 1.00 94.50 71 TYR A C 1
ATOM 533 O O . TYR A 1 71 ? -21.974 9.931 21.889 1.00 94.50 71 TYR A O 1
ATOM 541 N N . VAL A 1 72 ? -20.557 8.236 22.359 1.00 94.00 72 VAL A N 1
ATOM 542 C CA . VAL A 1 72 ? -21.593 7.183 22.329 1.00 94.00 72 VAL A CA 1
ATOM 543 C C . VAL A 1 72 ? -22.635 7.409 23.424 1.00 94.00 72 VAL A C 1
ATOM 545 O O . VAL A 1 72 ? -23.823 7.556 23.142 1.00 94.00 72 VAL A O 1
ATOM 548 N N . LYS A 1 73 ? -22.203 7.561 24.683 1.00 93.94 73 LYS A N 1
ATOM 549 C CA . LYS A 1 73 ? -23.119 7.766 25.822 1.00 93.94 73 LYS A CA 1
ATOM 550 C C . LYS A 1 73 ? -23.975 9.027 25.716 1.00 93.94 73 LYS A C 1
ATOM 552 O O . LYS A 1 73 ? -25.051 9.081 26.300 1.00 93.94 73 LYS A O 1
ATOM 557 N N . ILE A 1 74 ? -23.502 10.039 24.989 1.00 95.00 74 ILE A N 1
ATOM 558 C CA . ILE A 1 74 ? -24.235 11.294 24.777 1.00 95.00 74 ILE A CA 1
ATOM 559 C C . ILE A 1 74 ? -25.007 11.320 23.448 1.00 95.00 74 ILE A C 1
ATOM 561 O O . ILE A 1 74 ? -25.488 12.381 23.050 1.00 95.00 74 ILE A O 1
ATOM 565 N N . GLY A 1 75 ? -25.101 10.185 22.746 1.00 92.69 75 GLY A N 1
ATOM 566 C CA . GLY A 1 75 ? -25.889 10.027 21.521 1.00 92.69 75 GLY A CA 1
ATOM 567 C C . GLY A 1 75 ? -25.337 10.759 20.295 1.00 92.69 75 GLY A C 1
ATOM 568 O O . GLY A 1 75 ? -26.069 10.973 19.332 1.00 92.69 75 GLY A O 1
ATOM 569 N N . LYS A 1 76 ? -24.064 11.177 20.318 1.00 94.44 76 LYS A N 1
ATOM 570 C CA . LYS A 1 76 ? -23.396 11.803 19.161 1.00 94.44 76 LYS A CA 1
ATOM 571 C C . LYS A 1 76 ? -22.750 10.787 18.221 1.00 94.44 76 LYS A C 1
ATOM 573 O O . LYS A 1 76 ? -22.367 11.159 17.115 1.00 94.44 76 LYS A O 1
ATOM 578 N N . LEU A 1 77 ? -22.608 9.544 18.669 1.00 90.38 77 LEU A N 1
ATOM 579 C CA . LEU A 1 77 ? -22.119 8.416 17.887 1.00 90.38 77 LEU A CA 1
ATOM 580 C C . LEU A 1 77 ? -23.029 7.212 18.185 1.00 90.38 77 LEU A C 1
ATOM 582 O O . LEU A 1 77 ? -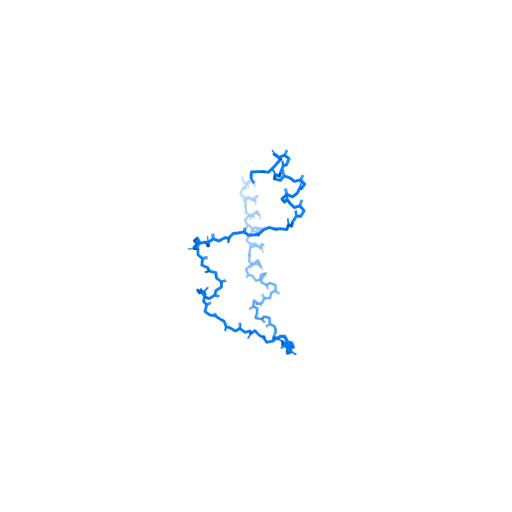23.398 7.058 19.353 1.00 90.38 77 LEU A O 1
ATOM 586 N N . PRO A 1 78 ? -23.449 6.437 17.167 1.00 87.38 78 PRO A N 1
ATOM 587 C CA . PRO A 1 78 ? -24.157 5.177 17.384 1.00 87.38 78 PRO A CA 1
ATOM 588 C C . PRO A 1 78 ? -23.310 4.154 18.147 1.00 87.38 78 PRO A C 1
ATOM 590 O O . PRO A 1 78 ? -22.063 4.236 18.061 1.00 87.38 78 PRO A O 1
#

Radius of gyration: 36.29 Å; chains: 1; bounding box: 52×49×92 Å

Secondary structure (DSSP, 8-state):
-HHHHHHHHHHHHHHHHHHHHTT--SS---PPPPPPP---SSPP----GGGS------S-----HHHIIIIITTTS--

Foldseek 3Di:
DVVVVVVVVVVVVVVVVVVVVVVPPVDPDDDDDDDDDDDDPDDDDDDDPPVPDDDDDDPDDDDDVCCCVVAVVVPNHD

pLDDT: mean 88.76, std 9.06, range [57.56, 97.25]